Protein AF-A0A351SYY9-F1 (afdb_monomer_lite)

pLDDT: mean 95.43, std 4.18, range [75.81, 98.44]

Structure (mmCIF, N/CA/C/O backbone):
data_AF-A0A351SYY9-F1
#
_entry.id   AF-A0A351SYY9-F1
#
loop_
_atom_site.group_PDB
_atom_site.id
_atom_site.type_symbol
_atom_site.label_atom_id
_atom_site.label_alt_id
_atom_site.label_comp_id
_atom_site.label_asym_id
_atom_site.label_entity_id
_atom_site.label_seq_id
_atom_site.pdbx_PDB_ins_code
_atom_site.Cartn_x
_atom_site.Cartn_y
_atom_site.Cartn_z
_atom_site.occupancy
_atom_site.B_iso_or_equiv
_atom_site.auth_seq_id
_atom_site.auth_comp_id
_atom_site.auth_asym_id
_atom_site.auth_atom_id
_atom_site.pdbx_PDB_model_num
ATOM 1 N N . MET A 1 1 ? -9.176 2.949 17.899 1.00 75.81 1 MET A N 1
ATOM 2 C CA . MET A 1 1 ? -10.302 2.463 17.067 1.00 75.81 1 MET A CA 1
ATOM 3 C C . MET A 1 1 ? -9.840 1.770 15.780 1.00 75.81 1 MET A C 1
ATOM 5 O O . MET A 1 1 ? -10.492 0.819 15.384 1.00 75.81 1 MET A O 1
ATOM 9 N N . LEU A 1 2 ? -8.734 2.183 15.140 1.00 93.62 2 LEU A N 1
ATOM 10 C CA . LEU A 1 2 ? -8.335 1.678 13.811 1.00 93.62 2 LEU A CA 1
ATOM 11 C C . LEU A 1 2 ? -7.513 0.371 13.797 1.00 93.62 2 LEU A C 1
ATOM 13 O O . LEU A 1 2 ? -7.266 -0.167 12.725 1.00 93.62 2 L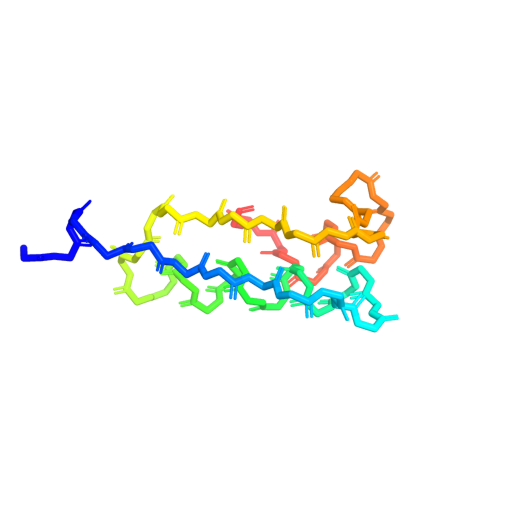EU A O 1
ATOM 17 N N . GLU A 1 3 ? -7.110 -0.157 14.958 1.00 93.38 3 GLU A N 1
ATOM 18 C CA . GLU A 1 3 ? -6.224 -1.336 15.065 1.00 93.38 3 GLU A CA 1
ATOM 19 C C . GLU A 1 3 ? -6.810 -2.618 14.440 1.00 93.38 3 GLU A C 1
ATOM 21 O O . GLU A 1 3 ? -6.061 -3.506 14.052 1.00 93.38 3 GLU A O 1
ATOM 26 N N . ASN A 1 4 ? -8.137 -2.702 14.293 1.00 95.94 4 ASN A N 1
ATOM 27 C CA . ASN A 1 4 ? -8.830 -3.874 13.741 1.00 95.94 4 ASN A CA 1
ATOM 28 C C . ASN A 1 4 ? -9.259 -3.690 12.273 1.00 95.94 4 ASN A C 1
ATOM 30 O O . ASN A 1 4 ? -10.117 -4.424 11.786 1.00 95.94 4 ASN A O 1
ATOM 34 N N . ILE A 1 5 ? -8.715 -2.690 11.572 1.00 97.38 5 ILE A N 1
ATOM 35 C CA . ILE A 1 5 ? -9.004 -2.451 10.155 1.00 97.38 5 ILE A CA 1
ATOM 36 C C . ILE A 1 5 ? -7.815 -2.912 9.317 1.00 97.38 5 ILE A C 1
ATOM 38 O O . ILE A 1 5 ? -6.720 -2.356 9.415 1.00 97.38 5 ILE A O 1
ATOM 42 N N . ARG A 1 6 ? -8.069 -3.882 8.435 1.00 98.00 6 ARG A N 1
ATOM 43 C CA . ARG A 1 6 ? -7.126 -4.334 7.412 1.00 98.00 6 ARG A CA 1
ATOM 44 C C . ARG A 1 6 ? -7.509 -3.776 6.049 1.00 98.00 6 ARG A C 1
ATOM 46 O O . ARG A 1 6 ? -8.632 -3.967 5.588 1.00 98.00 6 ARG A O 1
ATOM 53 N N . ILE A 1 7 ? -6.550 -3.159 5.371 1.00 98.00 7 ILE A N 1
ATOM 54 C CA . ILE A 1 7 ? -6.667 -2.814 3.954 1.00 98.00 7 ILE A CA 1
ATOM 55 C C . ILE A 1 7 ? -6.185 -4.011 3.135 1.00 98.00 7 ILE A C 1
ATOM 57 O O . ILE A 1 7 ? -5.071 -4.492 3.330 1.00 98.00 7 ILE A O 1
ATOM 61 N N . VAL A 1 8 ? -7.021 -4.508 2.223 1.00 97.75 8 VAL A N 1
ATOM 62 C CA . VAL A 1 8 ? -6.690 -5.645 1.353 1.00 97.75 8 VAL A CA 1
ATOM 63 C C . VAL A 1 8 ? -6.622 -5.166 -0.093 1.00 97.75 8 VAL A C 1
ATOM 65 O O . VAL A 1 8 ? -7.629 -4.742 -0.656 1.00 97.75 8 VAL A O 1
ATOM 68 N N . LEU A 1 9 ? -5.436 -5.235 -0.701 1.00 97.69 9 LEU A N 1
ATOM 69 C CA . LEU A 1 9 ? -5.241 -4.944 -2.123 1.00 97.69 9 LEU A CA 1
ATOM 70 C C . LEU A 1 9 ? -5.268 -6.244 -2.929 1.00 97.69 9 LEU A C 1
ATOM 72 O O . LEU A 1 9 ? -4.389 -7.089 -2.768 1.00 97.69 9 LEU A O 1
ATOM 76 N N . VAL A 1 10 ? -6.253 -6.385 -3.813 1.00 97.31 10 VAL A N 1
ATOM 77 C CA . VAL A 1 10 ? -6.398 -7.545 -4.704 1.00 97.31 10 VAL A CA 1
ATOM 78 C C . VAL A 1 10 ? -5.882 -7.182 -6.093 1.00 97.31 10 VAL A C 1
ATOM 80 O O . VAL A 1 10 ? -6.337 -6.199 -6.675 1.00 97.31 10 VAL A O 1
ATOM 83 N N . GLU A 1 11 ? -4.916 -7.952 -6.595 1.00 96.50 11 GLU A N 1
ATOM 84 C CA . GLU A 1 11 ? -4.253 -7.758 -7.894 1.00 96.50 11 GLU A CA 1
ATOM 85 C C . GLU A 1 11 ? -3.847 -6.291 -8.168 1.00 96.50 11 GLU A C 1
ATOM 87 O O . GLU A 1 11 ? -4.271 -5.676 -9.154 1.00 96.50 11 GLU A O 1
ATOM 92 N N . PRO A 1 12 ? -3.026 -5.670 -7.291 1.00 95.12 12 PRO A N 1
ATOM 93 C CA . PRO A 1 12 ? -2.598 -4.292 -7.495 1.00 95.12 12 PRO A CA 1
ATOM 94 C C . PRO A 1 12 ? -1.798 -4.158 -8.800 1.00 95.12 12 PRO A C 1
ATOM 96 O O . PRO A 1 12 ? -0.716 -4.725 -8.938 1.00 95.12 12 PRO A O 1
ATOM 99 N N . LYS A 1 13 ? -2.298 -3.327 -9.729 1.00 93.12 13 LYS A N 1
ATOM 100 C CA . LYS A 1 13 ? -1.723 -3.121 -11.079 1.00 93.12 13 LYS A CA 1
ATOM 101 C C . LYS A 1 13 ? -0.227 -2.796 -11.102 1.00 93.12 13 LYS A C 1
ATOM 103 O O . LYS A 1 13 ? 0.465 -3.136 -12.055 1.00 93.12 13 LYS A O 1
ATOM 108 N N . GLY A 1 14 ? 0.269 -2.086 -10.093 1.00 93.62 14 GLY A N 1
ATOM 109 C CA . GLY A 1 14 ? 1.652 -1.633 -10.044 1.00 93.62 14 GLY A CA 1
ATOM 110 C C . GLY A 1 14 ? 2.143 -1.480 -8.617 1.00 93.62 14 GLY A C 1
ATOM 111 O O . GLY A 1 14 ? 1.391 -1.130 -7.707 1.00 93.62 14 GLY A O 1
ATOM 112 N N . SER A 1 15 ? 3.435 -1.709 -8.414 1.00 96.12 15 SER A N 1
ATOM 113 C CA . SER A 1 15 ? 4.030 -1.662 -7.083 1.00 96.12 15 SER A CA 1
ATOM 114 C C . SER A 1 15 ? 4.066 -0.261 -6.467 1.00 96.12 15 SER A C 1
ATOM 116 O O . SER A 1 15 ? 4.003 -0.136 -5.247 1.00 96.12 15 SER A O 1
ATOM 118 N N . GLY A 1 16 ? 4.066 0.798 -7.283 1.00 97.31 16 GLY A N 1
ATOM 119 C CA . GLY A 1 16 ? 3.896 2.176 -6.807 1.00 97.31 16 GLY A CA 1
ATOM 120 C C . GLY A 1 16 ? 2.539 2.435 -6.136 1.00 97.31 16 GLY A C 1
ATOM 121 O O . GLY A 1 16 ? 2.457 3.250 -5.215 1.00 97.31 16 GLY A O 1
ATOM 122 N N . ASN A 1 17 ? 1.489 1.695 -6.516 1.00 96.88 17 ASN A N 1
ATOM 123 C CA . ASN A 1 17 ? 0.179 1.794 -5.864 1.00 96.88 17 ASN A CA 1
ATOM 124 C C . ASN A 1 17 ? 0.238 1.228 -4.444 1.00 96.88 17 ASN A C 1
ATOM 126 O O . ASN A 1 17 ? -0.331 1.818 -3.534 1.00 96.88 17 ASN A O 1
ATOM 130 N N . ILE A 1 18 ? 0.987 0.138 -4.240 1.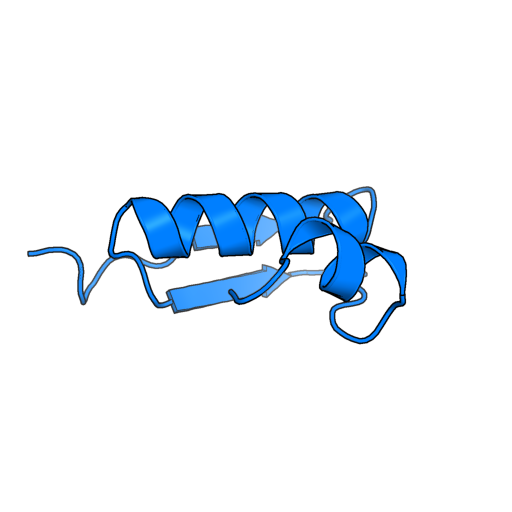00 97.56 18 ILE A N 1
ATOM 131 C CA . ILE A 1 18 ? 1.211 -0.447 -2.911 1.00 97.56 18 ILE A CA 1
ATOM 132 C C . ILE A 1 18 ? 1.877 0.588 -1.996 1.00 97.56 18 ILE A C 1
ATOM 134 O O . ILE A 1 18 ? 1.401 0.822 -0.890 1.00 97.56 18 ILE A O 1
ATOM 138 N N . GLY A 1 19 ? 2.931 1.253 -2.479 1.00 97.81 19 GLY A N 1
ATOM 139 C CA . GLY A 1 19 ? 3.609 2.297 -1.710 1.00 97.81 19 GLY A CA 1
ATOM 140 C C . GLY A 1 19 ? 2.709 3.496 -1.407 1.00 97.81 19 GLY A C 1
ATOM 141 O O . GLY A 1 19 ? 2.636 3.954 -0.270 1.00 97.81 19 GLY A O 1
ATOM 142 N N . SER A 1 20 ? 1.955 3.963 -2.403 1.00 98.25 20 SER A N 1
ATOM 143 C CA . SER A 1 20 ? 1.010 5.075 -2.232 1.00 98.25 20 SER A CA 1
ATOM 144 C C . SER A 1 20 ? -0.074 4.761 -1.194 1.00 98.25 20 SER A C 1
ATOM 146 O O . SER A 1 20 ? -0.405 5.622 -0.378 1.00 98.25 20 SER A O 1
ATOM 148 N N . VAL A 1 21 ? -0.592 3.526 -1.189 1.00 98.12 21 VAL A N 1
ATOM 149 C CA . VAL A 1 21 ? -1.564 3.047 -0.195 1.00 98.12 21 VAL A CA 1
ATOM 150 C C . VAL A 1 21 ? -0.925 2.943 1.188 1.00 98.12 21 VAL A C 1
ATOM 152 O O . VAL A 1 21 ? -1.511 3.442 2.141 1.00 98.12 21 VAL A O 1
ATOM 155 N N . ALA A 1 22 ? 0.286 2.390 1.309 1.00 97.88 22 ALA A N 1
ATOM 156 C CA . ALA A 1 22 ? 1.005 2.333 2.585 1.00 97.88 22 ALA A CA 1
ATOM 157 C C . ALA A 1 22 ? 1.201 3.735 3.194 1.00 97.88 22 ALA A C 1
ATOM 159 O O . ALA A 1 22 ? 0.936 3.951 4.377 1.00 97.88 22 ALA A O 1
ATOM 160 N N . ARG A 1 23 ? 1.564 4.726 2.370 1.00 98.38 23 ARG A N 1
ATOM 161 C CA . ARG A 1 23 ? 1.677 6.129 2.795 1.00 98.38 23 ARG A CA 1
ATOM 162 C C . ARG A 1 23 ? 0.346 6.706 3.270 1.00 98.38 23 ARG A C 1
ATOM 164 O O . ARG A 1 23 ? 0.303 7.366 4.307 1.00 98.38 23 ARG A O 1
ATOM 171 N N . ALA A 1 24 ? -0.733 6.459 2.529 1.00 98.44 24 ALA A N 1
ATOM 172 C CA . ALA A 1 24 ? -2.068 6.886 2.932 1.00 98.44 24 ALA A CA 1
ATOM 173 C C . ALA A 1 24 ? -2.475 6.245 4.268 1.00 98.44 24 ALA A C 1
ATOM 175 O O . ALA A 1 24 ? -2.936 6.945 5.164 1.00 98.44 24 ALA A O 1
ATOM 176 N N . MET A 1 25 ? -2.228 4.945 4.438 1.00 98.19 25 MET A N 1
ATOM 177 C CA . MET A 1 25 ? -2.505 4.223 5.678 1.00 98.19 25 MET A CA 1
ATOM 178 C C . MET A 1 25 ? -1.759 4.817 6.870 1.00 98.19 25 MET A C 1
ATOM 180 O O . MET A 1 25 ? -2.395 5.118 7.879 1.00 98.19 25 MET A O 1
ATOM 184 N N . LYS A 1 26 ? -0.451 5.072 6.737 1.00 97.38 26 LYS A N 1
ATOM 185 C CA . LYS A 1 26 ? 0.351 5.702 7.793 1.00 97.38 26 LYS A CA 1
ATOM 186 C C . LYS A 1 26 ? -0.223 7.054 8.218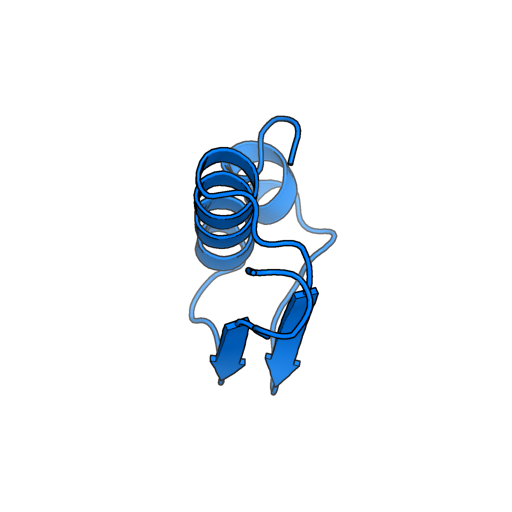 1.00 97.38 26 LYS A C 1
ATOM 188 O O . LYS A 1 26 ? -0.378 7.296 9.411 1.00 97.38 26 LYS A O 1
ATOM 193 N N . ASN A 1 27 ? -0.577 7.910 7.258 1.00 97.56 27 ASN A N 1
ATOM 194 C CA . ASN A 1 27 ? -1.153 9.228 7.545 1.00 97.56 27 ASN A CA 1
ATOM 195 C C . ASN A 1 27 ? -2.524 9.142 8.235 1.00 97.56 27 ASN A C 1
ATOM 197 O O . ASN A 1 27 ? -2.887 10.048 8.978 1.00 97.56 27 ASN A O 1
ATOM 201 N N . MET A 1 28 ? -3.267 8.058 8.001 1.00 97.56 28 MET A N 1
ATOM 202 C CA . MET A 1 28 ? -4.586 7.817 8.590 1.00 97.56 28 MET A CA 1
ATOM 203 C C . MET A 1 28 ? -4.539 6.970 9.870 1.00 97.56 28 MET A C 1
ATOM 205 O O . MET A 1 28 ? -5.586 6.687 10.440 1.00 97.56 28 MET A O 1
ATOM 209 N N . GLY A 1 29 ? -3.358 6.545 10.334 1.00 97.00 29 GLY A N 1
ATOM 210 C CA . GLY A 1 29 ? -3.212 5.703 11.527 1.00 97.00 29 GLY A CA 1
ATOM 211 C C . GLY A 1 29 ? -3.612 4.232 11.334 1.00 97.00 29 GLY A C 1
ATOM 212 O O . GLY A 1 29 ? -3.853 3.534 12.318 1.00 97.00 29 GLY A O 1
ATOM 213 N N . LEU A 1 30 ? -3.679 3.756 10.088 1.00 98.00 30 LEU A N 1
ATOM 214 C CA . LEU A 1 30 ? -3.912 2.353 9.732 1.00 98.00 30 LEU A CA 1
ATOM 215 C C . LEU A 1 30 ? -2.583 1.599 9.630 1.00 98.00 30 LEU A C 1
ATOM 217 O O . LEU A 1 30 ? -1.586 2.151 9.164 1.00 98.00 30 LEU A O 1
ATOM 221 N N . LYS A 1 31 ? -2.573 0.329 10.046 1.00 96.69 31 LYS A N 1
ATOM 222 C CA . LYS A 1 31 ? -1.327 -0.440 10.216 1.00 96.69 31 LYS A CA 1
ATOM 223 C C . LYS A 1 31 ? -1.329 -1.826 9.573 1.00 96.69 31 LYS A C 1
ATOM 225 O O . LYS A 1 31 ? -0.261 -2.407 9.423 1.00 96.69 31 LYS A O 1
ATOM 230 N N . ASP A 1 32 ? -2.489 -2.350 9.181 1.00 97.69 32 ASP A N 1
ATOM 231 C CA . ASP A 1 32 ? -2.608 -3.707 8.640 1.00 97.69 32 ASP A CA 1
ATOM 232 C C . ASP A 1 32 ? -2.921 -3.673 7.134 1.00 97.69 32 ASP A C 1
ATOM 234 O O . ASP A 1 32 ? -4.012 -3.275 6.715 1.00 97.69 32 ASP A O 1
ATOM 238 N N . LEU A 1 33 ? -1.928 -4.043 6.317 1.00 96.62 33 LEU A N 1
ATOM 239 C CA . LEU A 1 33 ? -2.017 -4.132 4.859 1.00 96.62 33 LEU A CA 1
ATOM 240 C C . LEU A 1 33 ? -1.784 -5.579 4.424 1.00 96.62 33 LEU A C 1
ATOM 242 O O . LEU A 1 33 ? -0.714 -6.138 4.666 1.00 96.62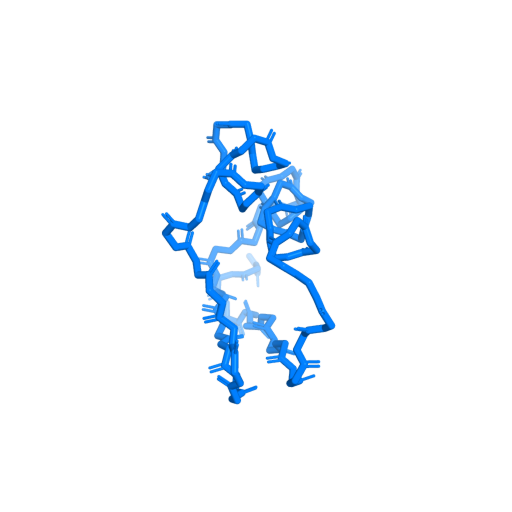 33 LEU A O 1
ATOM 246 N N . ALA A 1 34 ? -2.739 -6.147 3.693 1.00 97.06 34 ALA A N 1
ATOM 247 C CA . ALA A 1 34 ? -2.588 -7.429 3.017 1.00 97.06 34 ALA A CA 1
ATOM 248 C C . ALA A 1 34 ? -2.663 -7.264 1.497 1.00 97.06 34 ALA A C 1
ATOM 250 O O . ALA A 1 34 ? -3.336 -6.374 0.972 1.00 97.06 34 ALA A O 1
ATOM 251 N N . ILE A 1 35 ? -1.974 -8.152 0.786 1.00 96.94 35 ILE A N 1
ATOM 252 C CA . ILE A 1 35 ? -1.949 -8.185 -0.674 1.00 96.94 35 ILE A CA 1
ATOM 253 C C . ILE A 1 35 ? -2.321 -9.589 -1.122 1.00 96.94 35 ILE A C 1
ATOM 255 O O . ILE A 1 35 ? -1.750 -10.568 -0.644 1.00 96.94 35 ILE A O 1
ATOM 259 N N . VAL A 1 36 ? -3.254 -9.667 -2.060 1.00 96.81 36 VAL A N 1
ATOM 260 C CA . VAL A 1 36 ? -3.656 -10.905 -2.725 1.00 96.81 36 VAL A CA 1
ATOM 261 C C . VAL A 1 36 ? -3.270 -10.783 -4.197 1.00 96.81 36 VAL A C 1
ATOM 263 O O . VAL A 1 36 ? -3.637 -9.801 -4.842 1.00 96.81 36 VAL A O 1
ATOM 266 N N . GLY A 1 37 ? -2.515 -11.752 -4.720 1.00 91.81 37 GLY A N 1
ATOM 267 C CA . GLY A 1 37 ? -2.061 -11.757 -6.116 1.00 91.81 37 GLY A CA 1
ATOM 268 C C . GLY A 1 37 ? -0.637 -11.231 -6.339 1.00 91.81 37 GLY A C 1
ATOM 269 O O . GLY A 1 37 ? 0.204 -11.255 -5.438 1.00 91.81 37 GLY A O 1
ATOM 270 N N . GLY A 1 38 ? -0.349 -10.752 -7.555 1.00 82.75 38 GLY A N 1
ATOM 271 C CA . GLY A 1 38 ? 1.005 -10.465 -8.069 1.00 82.75 38 GLY A CA 1
ATOM 272 C C . GLY A 1 38 ? 1.734 -9.210 -7.542 1.00 82.75 38 GLY A C 1
ATOM 273 O O . GLY A 1 38 ? 2.548 -8.618 -8.259 1.00 82.75 38 GLY A O 1
ATOM 274 N N . GLY A 1 39 ? 1.471 -8.758 -6.313 1.00 85.94 39 GLY A N 1
ATOM 275 C CA . GLY A 1 39 ? 2.015 -7.499 -5.787 1.00 85.94 39 GLY A CA 1
ATOM 276 C C . GLY A 1 39 ? 3.490 -7.556 -5.355 1.00 85.94 39 GLY A C 1
ATOM 277 O O . GLY A 1 39 ? 3.888 -8.367 -4.524 1.00 85.94 39 GLY A O 1
ATOM 278 N N . ARG A 1 40 ? 4.320 -6.628 -5.862 1.00 90.94 40 ARG A N 1
ATOM 279 C CA . ARG A 1 40 ? 5.760 -6.528 -5.534 1.00 90.94 40 ARG A CA 1
ATOM 280 C C . ARG A 1 40 ? 6.073 -5.425 -4.516 1.00 90.94 40 ARG A C 1
ATOM 282 O O . ARG A 1 40 ? 6.348 -4.285 -4.894 1.00 90.94 40 ARG A O 1
ATOM 289 N N . THR A 1 41 ? 6.128 -5.778 -3.232 1.00 91.38 41 THR A N 1
ATOM 290 C CA . THR A 1 41 ? 6.401 -4.844 -2.115 1.00 91.38 41 THR A CA 1
ATOM 291 C C . THR A 1 41 ? 7.856 -4.373 -2.025 1.00 91.38 41 THR A C 1
ATOM 293 O O . THR A 1 41 ? 8.118 -3.258 -1.592 1.00 91.38 41 THR A O 1
ATOM 296 N N . LYS A 1 42 ? 8.824 -5.184 -2.470 1.00 93.62 42 LYS A N 1
ATOM 297 C CA . LYS A 1 42 ? 10.268 -4.871 -2.378 1.00 93.62 42 LYS A CA 1
ATOM 298 C C . LYS A 1 42 ? 10.847 -4.165 -3.612 1.00 93.62 42 LYS A C 1
ATOM 300 O O . LYS A 1 42 ? 12.061 -4.090 -3.765 1.00 93.62 42 LYS A O 1
ATOM 305 N N . SER A 1 43 ? 9.999 -3.672 -4.510 1.00 95.88 43 SER A N 1
ATOM 306 C CA . SER A 1 43 ? 10.456 -2.961 -5.710 1.00 95.88 43 SER A CA 1
ATOM 307 C C . SER A 1 43 ? 10.855 -1.511 -5.412 1.00 95.88 43 SER A C 1
ATOM 309 O O . SER A 1 43 ? 10.404 -0.928 -4.425 1.00 95.88 43 SER A O 1
ATOM 311 N N . PHE A 1 44 ? 11.648 -0.910 -6.307 1.00 97.19 44 PHE A N 1
ATOM 312 C CA . PHE A 1 44 ? 11.997 0.514 -6.246 1.00 97.19 44 PHE A CA 1
ATOM 313 C C . PHE A 1 44 ? 10.751 1.401 -6.115 1.00 97.19 44 PHE A C 1
ATOM 315 O O . PHE A 1 44 ? 10.654 2.183 -5.176 1.00 97.19 44 PHE A O 1
ATOM 322 N N . TRP A 1 45 ? 9.760 1.215 -6.994 1.00 97.56 45 TRP A N 1
ATOM 323 C CA . TRP A 1 45 ? 8.546 2.035 -7.006 1.00 97.56 45 TRP A CA 1
ATOM 324 C C . TRP A 1 45 ? 7.686 1.878 -5.751 1.00 97.56 45 TRP A C 1
ATOM 326 O O . TRP A 1 45 ? 7.120 2.863 -5.290 1.00 97.56 45 TRP A O 1
ATOM 336 N N . ALA A 1 46 ? 7.612 0.679 -5.161 1.00 97.19 46 ALA A N 1
ATOM 337 C CA . ALA A 1 46 ? 6.904 0.499 -3.892 1.00 97.19 46 ALA A CA 1
ATOM 338 C C . ALA A 1 46 ? 7.539 1.336 -2.776 1.00 97.19 46 ALA A C 1
ATOM 340 O O . ALA A 1 46 ? 6.834 2.049 -2.070 1.00 97.19 46 ALA A O 1
ATOM 341 N N . ARG A 1 47 ? 8.871 1.311 -2.661 1.00 96.75 47 ARG A N 1
ATOM 342 C CA . ARG A 1 47 ? 9.603 2.095 -1.656 1.00 96.75 47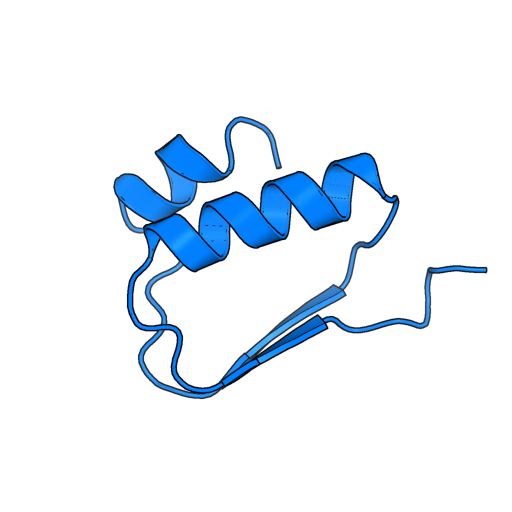 ARG A CA 1
ATOM 343 C C . ARG A 1 47 ? 9.524 3.595 -1.927 1.00 96.75 47 ARG A C 1
ATOM 345 O O . ARG A 1 47 ? 9.191 4.358 -1.029 1.00 96.75 47 ARG A O 1
ATOM 352 N N . ALA A 1 48 ? 9.772 4.008 -3.170 1.00 98.00 48 ALA A N 1
ATOM 353 C CA . ALA A 1 48 ? 9.743 5.413 -3.567 1.00 98.00 48 ALA A CA 1
ATOM 354 C C . ALA A 1 48 ? 8.377 6.059 -3.287 1.00 98.00 48 ALA A C 1
ATOM 356 O O . ALA A 1 48 ? 8.313 7.167 -2.763 1.00 98.00 48 ALA A O 1
ATOM 357 N N . MET A 1 49 ? 7.281 5.346 -3.572 1.00 98.19 49 MET A N 1
ATOM 358 C CA . MET A 1 49 ? 5.931 5.863 -3.336 1.00 98.19 49 MET A CA 1
ATOM 359 C C . MET A 1 49 ? 5.486 5.771 -1.867 1.00 98.19 49 MET A C 1
ATOM 361 O O . MET A 1 49 ? 4.669 6.589 -1.440 1.00 98.19 49 MET A O 1
ATOM 365 N N . ALA A 1 50 ? 6.027 4.822 -1.092 1.00 97.56 50 ALA A N 1
ATOM 366 C CA . ALA A 1 50 ? 5.784 4.703 0.351 1.00 97.56 50 ALA A CA 1
ATOM 367 C C . ALA A 1 50 ? 6.491 5.792 1.173 1.00 97.56 50 ALA A C 1
ATOM 369 O O . ALA A 1 50 ? 6.007 6.177 2.237 1.00 97.56 50 ALA A O 1
ATOM 370 N N . VAL A 1 51 ? 7.605 6.331 0.671 1.00 94.81 51 VAL A N 1
ATOM 371 C CA . VAL A 1 51 ? 8.453 7.301 1.378 1.00 94.81 51 VAL A CA 1
ATOM 372 C C . VAL A 1 51 ? 8.992 6.704 2.689 1.00 94.81 51 VAL A C 1
ATOM 374 O O . VAL A 1 51 ? 9.959 5.949 2.660 1.00 94.81 51 VAL A O 1
ATOM 377 N N . HIS A 1 52 ? 8.372 7.014 3.832 1.00 91.06 52 HIS A N 1
ATOM 378 C CA . HIS A 1 52 ? 8.753 6.522 5.164 1.00 91.06 52 HIS A CA 1
ATOM 379 C C . HIS A 1 52 ? 7.656 5.663 5.806 1.00 91.06 52 HIS A C 1
ATOM 381 O O . HIS A 1 52 ? 7.616 5.545 7.035 1.00 91.06 52 HIS A O 1
ATOM 387 N N . ALA A 1 53 ? 6.701 5.191 5.007 1.00 89.44 53 ALA A N 1
ATOM 388 C CA . ALA A 1 53 ? 5.659 4.275 5.449 1.00 89.44 53 ALA A CA 1
ATOM 389 C C . ALA A 1 53 ? 6.142 2.826 5.478 1.00 89.44 53 ALA A C 1
ATOM 391 O O . ALA A 1 53 ? 6.947 2.453 4.595 1.00 89.44 53 ALA A O 1
#

Secondary structure (DSSP, 8-state):
-GGG-EEEEES-S-HHHHHHHHHHHHHTT--EEEEESS--TTSHHHHHHHTT-

Radius of gyration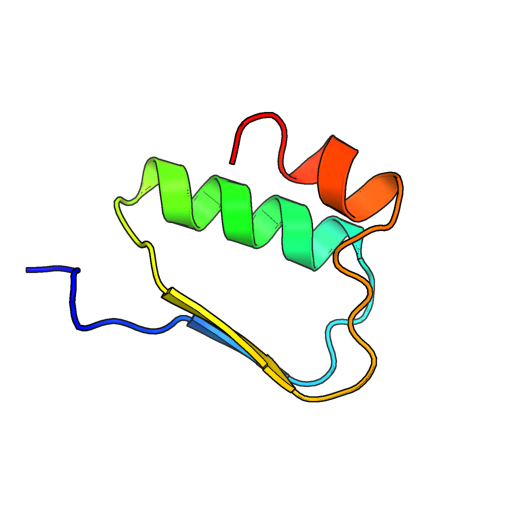: 10.55 Å; chains: 1; bounding box: 22×21×28 Å

Sequence (53 aa):
MLENIRIVLVEPKGSGNIGSVARAMKNMGLKDLAIVGGGRTKSFWARAMAVHA

Foldseek 3Di:
DQAPDEDEAEPPVDLLVLLLVLLVCVVVVHDHYHYHPDHDCPDPNNCVNNPPD